Protein AF-A0A820E1X5-F1 (afdb_monomer_lite)

Structure (mmCIF, N/CA/C/O backbone):
data_AF-A0A820E1X5-F1
#
_entry.id   AF-A0A820E1X5-F1
#
loop_
_atom_site.group_PDB
_atom_site.id
_atom_site.type_symbol
_atom_site.label_atom_id
_atom_site.label_alt_id
_atom_site.label_comp_id
_atom_site.label_asym_id
_atom_site.label_entity_id
_atom_site.label_seq_id
_atom_site.pdbx_PDB_ins_code
_atom_site.Cartn_x
_atom_site.Cartn_y
_atom_site.Cartn_z
_atom_site.occupancy
_atom_site.B_iso_or_equiv
_atom_site.auth_seq_id
_atom_site.auth_comp_id
_atom_site.auth_asym_id
_atom_site.auth_atom_id
_atom_site.pdbx_PDB_model_num
ATOM 1 N N . ASP A 1 1 ? -21.414 17.675 -9.274 1.00 64.00 1 ASP A N 1
ATOM 2 C CA . ASP A 1 1 ? -20.420 17.890 -8.210 1.00 64.00 1 ASP A CA 1
ATOM 3 C C . ASP A 1 1 ? -19.296 16.897 -8.466 1.00 64.00 1 ASP A C 1
ATOM 5 O O . ASP A 1 1 ? -19.472 15.717 -8.183 1.00 64.00 1 ASP A O 1
ATOM 9 N N . VAL A 1 2 ? -18.253 17.332 -9.180 1.00 63.25 2 VAL A N 1
ATOM 10 C CA . VAL A 1 2 ? -17.250 16.460 -9.837 1.00 63.25 2 VAL A CA 1
ATOM 11 C C . VAL A 1 2 ? -16.553 15.538 -8.827 1.00 63.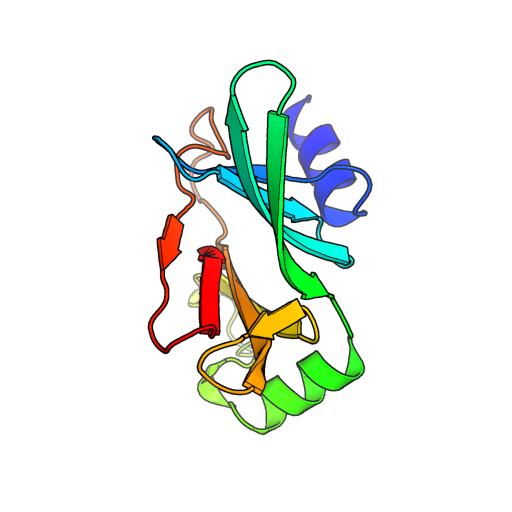25 2 VAL A C 1
ATOM 13 O O . VAL A 1 2 ? -16.331 14.362 -9.104 1.00 63.25 2 VAL A O 1
ATOM 16 N N . ASP A 1 3 ? -16.338 16.025 -7.605 1.00 72.31 3 ASP A N 1
ATOM 17 C CA . ASP A 1 3 ? -15.703 15.259 -6.530 1.00 72.31 3 ASP A CA 1
ATOM 18 C C . ASP A 1 3 ? -16.548 14.057 -6.081 1.00 72.31 3 ASP A C 1
ATOM 20 O O . ASP A 1 3 ? -16.016 12.995 -5.762 1.00 72.31 3 ASP A O 1
ATOM 24 N N . ARG A 1 4 ? -17.884 14.175 -6.089 1.00 79.12 4 ARG A N 1
ATOM 25 C CA . ARG A 1 4 ? -18.771 13.056 -5.722 1.00 79.12 4 ARG A CA 1
ATOM 26 C C . ARG A 1 4 ? -18.763 11.950 -6.771 1.00 79.12 4 ARG A C 1
ATOM 28 O O . ARG A 1 4 ? -18.881 10.780 -6.413 1.00 79.12 4 ARG A O 1
ATOM 35 N N . GLU A 1 5 ? -18.641 12.318 -8.043 1.00 86.31 5 GLU A N 1
ATOM 36 C CA . GLU A 1 5 ? -18.563 11.365 -9.149 1.00 86.31 5 GLU A CA 1
ATOM 37 C C . GLU A 1 5 ? -17.242 10.593 -9.107 1.00 86.31 5 GLU A C 1
ATOM 39 O O . GLU A 1 5 ? -17.268 9.362 -9.090 1.00 86.31 5 GLU A O 1
ATOM 44 N N . PHE A 1 6 ? -16.117 11.300 -8.956 1.00 84.88 6 PHE A N 1
ATOM 45 C CA . PHE A 1 6 ? -14.799 10.690 -8.773 1.00 84.88 6 PHE A CA 1
ATOM 46 C C . PHE A 1 6 ? -14.772 9.741 -7.569 1.00 84.88 6 PHE A C 1
ATOM 48 O O . PHE A 1 6 ? -14.379 8.583 -7.689 1.00 84.88 6 PHE A O 1
ATOM 55 N N . LEU A 1 7 ? -15.255 10.181 -6.400 1.00 85.19 7 LEU A N 1
ATOM 56 C CA . LEU A 1 7 ? -15.303 9.323 -5.211 1.00 85.19 7 LEU A CA 1
ATOM 57 C C . LEU A 1 7 ? -16.179 8.082 -5.438 1.00 85.19 7 LEU A C 1
ATOM 59 O O . LEU A 1 7 ? -15.812 6.984 -5.018 1.00 85.19 7 LEU A O 1
ATOM 63 N N . GLY A 1 8 ? -17.310 8.227 -6.133 1.00 88.75 8 GLY A N 1
ATOM 64 C CA . GLY A 1 8 ? -18.148 7.097 -6.534 1.00 88.75 8 GLY A CA 1
ATOM 65 C C . GLY A 1 8 ? -17.418 6.126 -7.467 1.00 88.75 8 GLY A C 1
ATOM 66 O O . GLY A 1 8 ? -17.476 4.909 -7.269 1.00 88.75 8 GLY A O 1
ATOM 67 N N . ASN A 1 9 ? -16.690 6.644 -8.457 1.00 92.00 9 ASN A N 1
ATOM 68 C CA . ASN A 1 9 ? -15.888 5.846 -9.380 1.00 92.00 9 ASN A CA 1
ATOM 69 C C . ASN A 1 9 ? -14.757 5.119 -8.643 1.00 92.00 9 ASN A C 1
ATOM 71 O O . ASN A 1 9 ? -14.620 3.903 -8.812 1.00 92.00 9 ASN A O 1
ATOM 75 N N . PHE A 1 10 ? -14.040 5.810 -7.756 1.00 91.94 10 PHE A N 1
ATOM 76 C CA . PHE A 1 10 ? -13.002 5.242 -6.904 1.00 91.94 10 PHE A CA 1
ATOM 77 C C . PHE A 1 10 ? -13.534 4.099 -6.037 1.00 91.94 10 PHE A C 1
ATOM 79 O O . PHE A 1 10 ? -13.029 2.987 -6.138 1.00 91.94 10 PHE A O 1
ATOM 86 N N . PHE A 1 11 ? -14.590 4.311 -5.241 1.00 91.56 11 PHE A N 1
ATOM 87 C CA . PHE A 1 11 ? -15.129 3.259 -4.364 1.00 91.56 11 PHE A CA 1
ATOM 88 C C . PHE A 1 11 ? -15.798 2.107 -5.128 1.00 91.56 11 PHE A C 1
ATOM 90 O O . PHE A 1 11 ? -15.870 0.994 -4.610 1.00 91.56 11 PHE A O 1
ATOM 97 N N . SER A 1 12 ? -16.237 2.332 -6.371 1.00 93.44 12 SER A N 1
ATOM 98 C CA . SER A 1 12 ? -16.663 1.253 -7.278 1.00 93.44 12 SER A CA 1
ATOM 99 C C . SER A 1 12 ? -15.494 0.506 -7.941 1.00 93.44 12 SER A C 1
ATOM 101 O O . SER A 1 12 ? -15.707 -0.457 -8.676 1.00 93.44 12 SER A O 1
ATOM 103 N N . GLY A 1 13 ? -14.257 0.961 -7.720 1.00 91.12 13 GLY A N 1
ATOM 104 C CA . GLY A 1 13 ? -13.045 0.442 -8.345 1.00 91.12 13 GLY A CA 1
ATOM 105 C C . GLY A 1 13 ? -12.924 0.771 -9.837 1.00 91.12 13 GLY A C 1
ATOM 106 O O . GLY A 1 13 ? -12.069 0.194 -10.508 1.00 91.12 13 GLY A O 1
ATOM 107 N N . ARG A 1 14 ? -13.780 1.638 -10.394 1.00 93.00 14 ARG A N 1
ATOM 108 C CA . ARG A 1 14 ? -13.713 2.072 -11.803 1.00 93.00 14 ARG A CA 1
ATOM 109 C C . ARG A 1 14 ? -12.548 3.018 -12.058 1.00 93.00 14 ARG A C 1
ATOM 111 O O . ARG A 1 14 ? -11.970 2.967 -13.136 1.00 93.00 14 ARG A O 1
ATOM 118 N N . GLU A 1 15 ? -12.190 3.811 -11.057 1.00 93.31 15 GLU A N 1
ATOM 119 C CA . GLU A 1 15 ? -11.030 4.695 -11.086 1.00 93.31 15 GLU A CA 1
ATOM 120 C C . GLU A 1 15 ? -10.044 4.323 -9.984 1.00 93.31 15 GLU A C 1
ATOM 122 O O . GLU A 1 15 ? -10.418 3.849 -8.906 1.00 93.31 15 GLU A O 1
ATOM 127 N N . CYS A 1 16 ? -8.770 4.541 -10.279 1.00 94.12 16 CYS A N 1
ATOM 128 C CA . CYS A 1 16 ? -7.680 4.387 -9.333 1.00 94.12 16 CYS A CA 1
ATOM 129 C C . CYS A 1 16 ? -7.254 5.772 -8.861 1.00 94.12 16 CYS A C 1
ATOM 131 O O . CYS A 1 16 ? -7.269 6.727 -9.636 1.00 94.12 16 CYS A O 1
ATOM 133 N N . LEU A 1 17 ? -6.889 5.885 -7.587 1.00 91.81 17 LEU A N 1
ATOM 134 C CA . LEU A 1 17 ? -6.374 7.120 -7.018 1.00 91.81 17 LEU A CA 1
ATOM 135 C C . LEU A 1 17 ? -4.841 7.101 -7.113 1.00 91.81 17 LEU A C 1
ATOM 137 O O . LEU A 1 17 ? -4.214 6.318 -6.386 1.00 91.81 17 LEU A O 1
ATOM 141 N N . PRO A 1 18 ? -4.233 7.917 -7.994 1.00 91.25 18 PRO A N 1
ATOM 142 C CA . PRO A 1 18 ? -2.789 8.056 -8.061 1.00 91.25 18 PRO A CA 1
ATOM 143 C C . PRO A 1 18 ? -2.275 8.955 -6.930 1.00 91.25 18 PRO A C 1
ATOM 145 O O . PRO A 1 18 ? -2.952 9.881 -6.482 1.00 91.25 18 PRO A O 1
ATOM 148 N N . GLY A 1 19 ? -1.036 8.721 -6.517 1.00 90.31 19 GLY A N 1
ATOM 149 C CA . GLY A 1 19 ? -0.318 9.539 -5.554 1.00 90.31 19 GLY A CA 1
ATOM 150 C C . GLY A 1 19 ? 1.199 9.411 -5.699 1.00 90.31 19 GLY A C 1
ATOM 151 O O . GLY A 1 19 ? 1.722 8.736 -6.591 1.00 90.31 19 GLY A O 1
ATOM 152 N N . GLY A 1 20 ? 1.913 10.088 -4.804 1.00 85.81 20 GLY A N 1
ATOM 153 C CA . GLY A 1 20 ? 3.372 10.083 -4.748 1.00 85.81 20 GLY A CA 1
ATOM 154 C C . GLY A 1 20 ? 4.021 11.299 -5.403 1.00 85.81 20 GLY A C 1
ATOM 155 O O . GLY A 1 20 ? 3.577 11.834 -6.424 1.00 85.81 20 GLY A O 1
ATOM 156 N N . THR A 1 21 ? 5.125 11.742 -4.811 1.00 79.81 21 THR A N 1
ATOM 157 C CA . THR A 1 21 ? 5.947 12.862 -5.280 1.00 79.81 21 THR A CA 1
ATOM 158 C C . THR A 1 21 ? 7.362 12.367 -5.592 1.00 79.81 21 THR A C 1
ATOM 160 O O . THR A 1 21 ? 7.845 11.411 -4.991 1.00 79.81 21 THR A O 1
ATOM 163 N N . GLY A 1 22 ? 8.028 12.994 -6.565 1.00 84.44 22 GLY A N 1
ATOM 164 C CA . GLY A 1 22 ? 9.364 12.573 -7.003 1.00 84.44 22 GLY A CA 1
ATOM 165 C C . GLY A 1 22 ? 9.364 11.320 -7.887 1.00 84.44 22 GLY A C 1
ATOM 166 O O . GLY A 1 22 ? 8.454 11.140 -8.695 1.00 84.44 22 GLY A O 1
ATOM 167 N N . TRP A 1 23 ? 10.416 10.502 -7.746 1.00 85.44 23 TRP A N 1
ATOM 168 C CA . TRP A 1 23 ? 10.710 9.347 -8.607 1.00 85.44 23 TRP A CA 1
ATOM 169 C C . TRP A 1 23 ? 9.641 8.251 -8.527 1.00 85.44 23 TRP A C 1
ATOM 171 O O . TRP A 1 23 ? 9.137 7.815 -9.557 1.00 85.44 23 TRP A O 1
ATOM 181 N N . TRP A 1 24 ? 9.263 7.823 -7.319 1.00 90.31 24 TRP A N 1
ATOM 182 C CA . TRP A 1 24 ? 8.249 6.784 -7.144 1.00 90.31 24 TRP A CA 1
ATOM 183 C C . TRP A 1 24 ? 6.841 7.373 -7.069 1.00 90.31 24 TRP A C 1
ATOM 185 O O . TRP A 1 24 ? 6.552 8.280 -6.285 1.00 90.31 24 TRP A O 1
ATOM 195 N N . LYS A 1 25 ? 5.951 6.790 -7.863 1.00 93.38 25 LYS A N 1
ATOM 196 C CA . LYS A 1 25 ? 4.505 6.987 -7.843 1.00 93.38 25 LYS A CA 1
ATOM 197 C C . LYS A 1 25 ? 3.831 5.726 -7.335 1.00 93.38 25 LYS A C 1
ATOM 199 O O . LYS A 1 25 ? 4.429 4.650 -7.286 1.00 93.38 25 LYS A O 1
ATOM 204 N N . TYR A 1 26 ? 2.580 5.858 -6.941 1.00 93.94 26 TYR A N 1
ATOM 205 C CA . TYR A 1 26 ? 1.759 4.717 -6.572 1.00 93.94 26 TYR A CA 1
ATOM 206 C C . TYR A 1 26 ? 0.300 4.995 -6.895 1.00 93.94 26 TYR A C 1
ATOM 208 O O . TYR A 1 26 ? -0.127 6.143 -6.970 1.00 93.94 26 TYR A O 1
ATOM 216 N N . GLU A 1 27 ? -0.471 3.936 -7.074 1.00 94.88 27 GLU A N 1
ATOM 217 C CA . GLU A 1 27 ? -1.911 4.013 -7.271 1.00 94.88 27 GLU A CA 1
ATOM 218 C C . GLU A 1 27 ? -2.622 2.944 -6.448 1.00 94.88 27 GLU A C 1
ATOM 220 O O . GLU A 1 27 ? -2.131 1.825 -6.279 1.00 94.88 27 GLU A O 1
ATOM 225 N N . ILE A 1 28 ? -3.793 3.304 -5.928 1.00 95.69 28 ILE A N 1
ATOM 226 C CA . ILE A 1 28 ? -4.729 2.383 -5.286 1.00 95.69 28 ILE A CA 1
ATOM 227 C C . ILE A 1 28 ? -6.014 2.353 -6.104 1.00 95.69 28 ILE A C 1
ATOM 229 O O . ILE A 1 28 ? -6.675 3.371 -6.287 1.00 95.69 28 ILE A O 1
ATOM 233 N N . CYS A 1 29 ? -6.408 1.164 -6.539 1.00 96.62 29 CYS A N 1
ATOM 234 C CA . CYS A 1 29 ? -7.724 0.903 -7.101 1.00 96.62 29 CYS A CA 1
ATOM 235 C C . CYS A 1 29 ? -8.545 0.183 -6.025 1.00 96.62 29 CYS A C 1
ATOM 237 O O . CYS A 1 29 ? -8.249 -0.970 -5.683 1.00 96.62 29 CYS A O 1
ATOM 239 N N . TYR A 1 30 ? -9.550 0.854 -5.452 1.00 96.44 30 TYR A N 1
ATOM 240 C CA . TYR A 1 30 ? -10.315 0.309 -4.327 1.00 96.44 30 TYR A CA 1
ATOM 241 C C . TYR A 1 30 ? -10.921 -1.058 -4.672 1.00 96.44 30 TYR A C 1
ATOM 243 O O . TYR A 1 30 ? -11.565 -1.229 -5.708 1.00 96.44 30 TYR A O 1
ATOM 251 N N . GLY A 1 31 ? -10.696 -2.045 -3.802 1.00 96.69 31 GLY A N 1
ATOM 252 C CA . GLY A 1 31 ? -11.208 -3.403 -3.986 1.00 96.69 31 GLY A CA 1
ATOM 253 C C . GLY A 1 31 ? -10.525 -4.188 -5.110 1.00 96.69 31 GLY A C 1
ATOM 254 O O . GLY A 1 31 ? -11.015 -5.256 -5.470 1.00 96.69 31 GLY A O 1
ATOM 255 N N . LYS A 1 32 ? -9.414 -3.683 -5.666 1.00 98.25 32 LYS A N 1
ATOM 256 C CA . LYS A 1 32 ? -8.672 -4.325 -6.758 1.00 98.25 32 LYS A CA 1
ATOM 257 C C . LYS A 1 32 ? -7.205 -4.540 -6.408 1.00 98.25 32 LYS A C 1
ATOM 259 O O . LYS A 1 32 ? -6.830 -5.664 -6.097 1.00 98.25 32 LYS A O 1
ATOM 264 N N . HIS A 1 33 ? -6.376 -3.500 -6.453 1.00 98.44 33 HIS A N 1
ATOM 265 C CA . HIS A 1 33 ? -4.931 -3.637 -6.266 1.00 98.44 33 HIS A CA 1
ATOM 266 C C . HIS A 1 33 ? -4.254 -2.326 -5.869 1.00 98.44 33 HIS A C 1
ATOM 268 O O . HIS A 1 33 ? -4.828 -1.246 -6.016 1.00 98.44 33 HIS A O 1
ATOM 274 N N . VAL A 1 34 ? -3.009 -2.448 -5.412 1.00 98.50 34 VAL A N 1
ATOM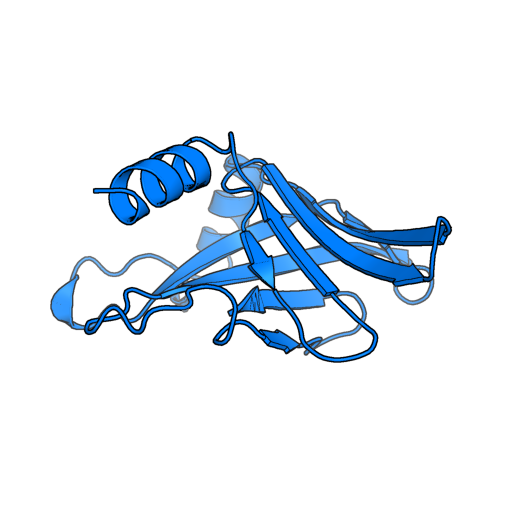 275 C CA . VAL A 1 34 ? -2.078 -1.341 -5.183 1.00 98.50 34 VAL A CA 1
ATOM 276 C C . VAL A 1 34 ? -0.820 -1.578 -6.007 1.00 98.50 34 VAL A C 1
ATOM 278 O O . VAL A 1 34 ? -0.222 -2.653 -5.921 1.00 98.50 34 VAL A O 1
ATOM 281 N N . ILE A 1 35 ? -0.403 -0.570 -6.767 1.00 98.06 35 ILE A N 1
ATOM 282 C CA . ILE A 1 35 ? 0.809 -0.609 -7.592 1.00 98.06 35 ILE A CA 1
ATOM 283 C C . ILE A 1 35 ? 1.724 0.541 -7.179 1.00 98.06 35 ILE A C 1
ATOM 285 O O . ILE A 1 35 ? 1.266 1.664 -6.990 1.00 98.06 35 ILE A O 1
ATOM 289 N N . GLN A 1 36 ? 3.020 0.263 -7.068 1.00 96.75 36 GLN A N 1
ATOM 290 C CA . GLN A 1 36 ? 4.076 1.273 -7.087 1.00 96.75 36 GLN A CA 1
ATOM 291 C C . GLN A 1 36 ? 4.686 1.292 -8.483 1.00 96.75 36 GLN A C 1
ATOM 293 O O . GLN A 1 36 ? 4.897 0.237 -9.075 1.00 96.75 36 GLN A O 1
ATOM 298 N N . PHE A 1 37 ? 4.973 2.469 -9.023 1.00 95.88 37 PHE A N 1
ATOM 299 C CA . PHE A 1 37 ? 5.564 2.575 -10.347 1.00 95.88 37 PHE A CA 1
ATOM 300 C C . PHE A 1 37 ? 6.451 3.806 -10.496 1.00 95.88 37 PHE A C 1
ATOM 302 O O . PHE A 1 37 ? 6.335 4.780 -9.755 1.00 95.88 37 PHE A O 1
ATOM 309 N N . HIS A 1 38 ? 7.341 3.745 -11.474 1.00 94.31 38 HIS A N 1
ATOM 310 C CA . HIS A 1 38 ? 8.084 4.882 -11.992 1.00 94.31 38 HIS A CA 1
ATOM 311 C C . HIS A 1 38 ? 7.852 4.943 -13.500 1.00 94.31 38 HIS A C 1
ATOM 313 O O . HIS A 1 38 ? 7.812 3.901 -14.157 1.00 94.31 38 HIS A O 1
ATOM 319 N N . GLU A 1 39 ? 7.680 6.147 -14.032 1.00 92.94 39 GLU A N 1
ATOM 320 C CA . GLU A 1 39 ? 7.458 6.373 -15.454 1.00 92.94 39 GLU A CA 1
ATOM 321 C C . GLU A 1 39 ? 8.346 7.514 -15.949 1.00 92.94 39 GLU A C 1
ATOM 323 O O . GLU A 1 39 ? 8.331 8.612 -15.390 1.00 92.94 39 GLU A O 1
ATOM 328 N N . GLU A 1 40 ? 9.103 7.237 -17.008 1.00 91.81 40 GLU A N 1
ATOM 329 C CA . GLU A 1 40 ? 9.931 8.202 -17.724 1.00 91.81 40 GLU A CA 1
ATOM 330 C C . GLU A 1 40 ? 9.670 8.045 -19.230 1.00 91.81 40 GLU A C 1
ATOM 332 O O . GLU A 1 40 ? 9.996 7.029 -19.851 1.00 91.81 40 GLU A O 1
ATOM 337 N N . GLY A 1 41 ? 9.018 9.044 -19.830 1.00 88.94 41 GLY A N 1
ATOM 338 C CA . GLY A 1 41 ? 8.601 8.987 -21.231 1.00 88.94 41 GLY A CA 1
ATOM 339 C C . GLY A 1 41 ? 7.596 7.858 -21.487 1.00 88.94 41 GLY A C 1
ATOM 340 O O . GLY A 1 41 ? 6.477 7.905 -20.994 1.00 88.94 41 GLY A O 1
ATOM 341 N N . GLN A 1 42 ? 7.987 6.862 -22.289 1.00 90.25 42 GLN A N 1
ATOM 342 C CA . GLN A 1 42 ? 7.169 5.673 -22.587 1.00 90.25 42 GLN A CA 1
ATOM 343 C C . GLN A 1 42 ? 7.542 4.452 -21.734 1.00 90.25 42 GLN A C 1
ATOM 345 O O . GLN A 1 42 ? 6.940 3.388 -21.875 1.00 90.25 42 GLN A O 1
ATOM 350 N N . HIS A 1 43 ? 8.564 4.564 -20.884 1.00 92.19 43 HIS A N 1
ATOM 351 C CA . HIS A 1 43 ? 9.021 3.458 -20.061 1.00 92.19 43 HIS A CA 1
ATOM 352 C C . HIS A 1 43 ? 8.360 3.518 -18.686 1.00 92.19 43 HIS A C 1
ATOM 354 O O . HIS A 1 43 ? 8.564 4.475 -17.942 1.00 92.19 43 HIS A O 1
ATOM 360 N N . ARG A 1 44 ? 7.599 2.475 -18.333 1.00 93.81 44 ARG A N 1
ATOM 361 C CA . ARG A 1 44 ? 6.971 2.325 -17.017 1.00 93.81 44 ARG A CA 1
ATOM 362 C C . ARG A 1 44 ? 7.456 1.049 -16.339 1.00 93.81 44 ARG A C 1
ATOM 364 O O . ARG A 1 44 ? 7.203 -0.052 -16.824 1.00 93.81 44 ARG A O 1
ATOM 371 N N . ILE A 1 45 ? 8.081 1.198 -15.176 1.00 94.50 45 ILE A N 1
ATOM 372 C CA . ILE A 1 45 ? 8.416 0.087 -14.279 1.00 94.50 45 ILE A CA 1
ATOM 373 C C . ILE A 1 45 ? 7.341 0.044 -13.204 1.00 94.50 45 ILE A C 1
ATOM 375 O O . ILE A 1 45 ? 7.114 1.046 -12.533 1.00 94.50 45 ILE A O 1
ATOM 379 N N . SER A 1 46 ? 6.677 -1.099 -13.041 1.00 96.62 46 SER A N 1
ATOM 380 C CA . SER A 1 46 ? 5.611 -1.276 -12.050 1.00 96.62 46 SER A CA 1
ATOM 381 C C . SER A 1 46 ? 5.893 -2.475 -11.156 1.00 96.62 46 SER A C 1
ATOM 383 O O . SER A 1 46 ? 6.383 -3.496 -11.628 1.00 96.62 46 SER A O 1
ATOM 385 N N . VAL A 1 47 ? 5.551 -2.340 -9.879 1.00 97.75 47 VAL A N 1
ATOM 386 C CA . VAL A 1 47 ? 5.597 -3.392 -8.865 1.00 97.75 47 VAL A CA 1
ATOM 387 C C . VAL A 1 47 ? 4.215 -3.483 -8.226 1.00 97.75 47 VAL A C 1
ATOM 389 O O . VAL A 1 47 ? 3.700 -2.508 -7.671 1.00 97.75 47 VAL A O 1
ATOM 392 N N . LEU A 1 48 ? 3.609 -4.664 -8.279 1.00 98.62 48 LEU A N 1
ATOM 393 C CA . LEU A 1 48 ? 2.353 -4.956 -7.605 1.00 98.62 48 LEU A CA 1
ATOM 394 C C . LEU A 1 48 ? 2.609 -5.140 -6.105 1.00 98.62 48 LEU A C 1
ATOM 396 O O . LEU A 1 48 ? 3.269 -6.091 -5.683 1.00 98.62 48 LEU A O 1
ATOM 400 N N . LEU A 1 49 ? 2.063 -4.245 -5.282 1.00 98.62 49 LEU A N 1
ATOM 401 C CA . LEU A 1 49 ? 2.225 -4.305 -3.825 1.00 98.62 49 LEU A CA 1
ATOM 402 C C . LEU A 1 49 ? 1.184 -5.209 -3.160 1.00 98.62 49 LEU A C 1
ATOM 404 O O . LEU A 1 49 ? 1.433 -5.750 -2.086 1.00 98.62 49 LEU A O 1
ATOM 408 N N . GLY A 1 50 ? 0.025 -5.384 -3.796 1.00 98.75 50 GLY A N 1
ATOM 409 C CA . GLY A 1 50 ? -0.996 -6.319 -3.344 1.00 98.75 50 GLY A CA 1
ATOM 410 C C . GLY A 1 50 ? -2.300 -6.233 -4.134 1.00 98.75 50 GLY A C 1
ATOM 411 O O . GLY A 1 50 ? -2.598 -5.237 -4.790 1.00 98.75 50 GLY A O 1
ATOM 412 N N . ILE A 1 51 ? -3.093 -7.289 -4.015 1.00 98.75 51 ILE A N 1
ATOM 413 C CA . ILE A 1 51 ? -4.414 -7.514 -4.588 1.00 98.75 51 ILE A CA 1
ATOM 414 C C . ILE A 1 51 ? -5.419 -7.612 -3.440 1.00 98.75 51 ILE A C 1
ATOM 416 O O . ILE A 1 51 ? -5.139 -8.160 -2.370 1.00 98.75 51 ILE A O 1
ATOM 420 N N . TRP A 1 52 ? -6.610 -7.070 -3.660 1.00 98.62 52 TRP A N 1
ATOM 421 C CA . TRP A 1 52 ? -7.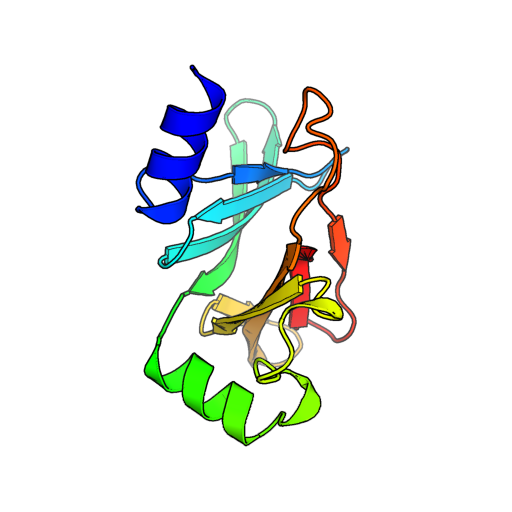706 -7.200 -2.720 1.00 98.62 52 TRP A CA 1
ATOM 422 C C . TRP A 1 52 ? -8.233 -8.632 -2.708 1.00 98.62 52 TRP A C 1
ATOM 424 O O . TRP A 1 52 ? -8.648 -9.176 -3.730 1.00 98.62 52 TRP A O 1
ATOM 434 N N . ASN A 1 53 ? -8.294 -9.219 -1.519 1.00 98.56 53 ASN A N 1
ATOM 435 C CA . ASN A 1 53 ? -9.009 -10.460 -1.289 1.00 98.56 53 ASN A CA 1
ATOM 436 C C . ASN A 1 53 ? -9.747 -10.356 0.046 1.00 98.56 53 ASN A C 1
ATOM 438 O O . ASN A 1 53 ? -9.134 -10.160 1.098 1.00 98.56 53 ASN A O 1
ATOM 442 N N . ARG A 1 54 ? -11.077 -10.483 -0.003 1.00 97.94 54 ARG A N 1
ATOM 443 C CA . ARG A 1 54 ? -11.932 -10.300 1.173 1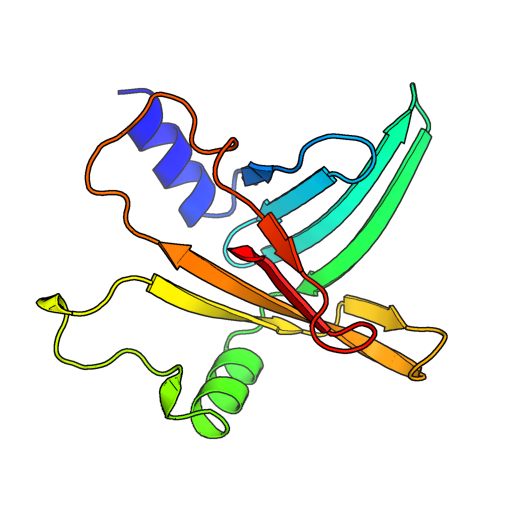.00 97.94 54 ARG A CA 1
ATOM 444 C C . ARG A 1 54 ? -11.586 -11.285 2.288 1.00 97.94 54 ARG A C 1
ATOM 446 O O . ARG A 1 54 ? -11.481 -10.869 3.437 1.00 97.94 54 ARG A O 1
ATOM 453 N N . ASP A 1 55 ? -11.395 -12.556 1.966 1.00 98.44 55 ASP A N 1
ATOM 454 C CA . ASP A 1 55 ? -11.192 -13.598 2.973 1.00 98.44 55 ASP A CA 1
ATOM 455 C C . ASP A 1 55 ? -9.826 -13.452 3.649 1.00 98.44 55 ASP A C 1
ATOM 457 O O . ASP A 1 55 ? -9.744 -13.468 4.878 1.00 98.44 55 ASP A O 1
ATOM 461 N N . LYS A 1 56 ? -8.775 -13.160 2.871 1.00 98.50 56 LYS A N 1
ATOM 462 C CA . LYS A 1 56 ? -7.436 -12.853 3.405 1.00 98.50 56 LYS A CA 1
ATOM 463 C C . LYS A 1 56 ? -7.424 -11.580 4.246 1.00 98.50 56 LYS A C 1
ATOM 465 O O . LYS A 1 56 ? -6.753 -11.524 5.276 1.00 98.50 56 LYS A O 1
ATOM 470 N N . HIS A 1 57 ? -8.194 -10.564 3.858 1.00 98.19 57 HIS A N 1
ATOM 471 C CA . HIS A 1 57 ? -8.350 -9.358 4.665 1.00 98.19 57 HIS A CA 1
ATOM 472 C C . HIS A 1 57 ? -9.025 -9.651 6.015 1.00 98.19 57 HIS A C 1
ATOM 474 O O . HIS A 1 57 ? -8.557 -9.176 7.052 1.00 98.19 57 HIS A O 1
ATOM 480 N N . ILE A 1 58 ? -10.092 -10.457 6.029 1.00 97.38 58 ILE A N 1
ATOM 481 C CA . ILE A 1 58 ? -10.772 -10.866 7.267 1.00 97.38 58 ILE A CA 1
ATOM 482 C C . ILE A 1 58 ? -9.846 -11.709 8.152 1.00 97.38 58 ILE A C 1
ATOM 484 O O . ILE A 1 58 ? -9.776 -11.475 9.361 1.00 97.38 58 ILE A O 1
ATOM 488 N N . GLU A 1 59 ? -9.094 -12.643 7.569 1.00 98.06 59 GLU A N 1
ATOM 489 C CA . GLU A 1 59 ? -8.087 -13.423 8.291 1.00 98.06 59 GLU A CA 1
ATOM 490 C C . GLU A 1 59 ? -7.026 -12.514 8.931 1.00 98.06 59 GLU A C 1
ATOM 492 O O . GLU A 1 59 ? -6.732 -12.633 10.125 1.00 98.06 59 GLU A O 1
ATOM 497 N N . TRP A 1 60 ? -6.501 -11.549 8.172 1.00 97.88 60 TRP A N 1
ATOM 498 C CA . TRP A 1 60 ? -5.546 -10.565 8.673 1.00 97.88 60 TRP A CA 1
ATOM 499 C C . TRP A 1 60 ? -6.123 -9.725 9.817 1.00 97.88 60 TRP A C 1
ATOM 501 O O . TRP A 1 60 ? -5.452 -9.538 10.833 1.00 97.88 60 TRP A O 1
ATOM 511 N N . LEU A 1 61 ? -7.376 -9.270 9.714 1.00 96.44 61 LEU A N 1
ATOM 512 C CA . LEU A 1 61 ? -8.054 -8.544 10.792 1.00 96.44 61 LEU A CA 1
ATOM 513 C C . LEU A 1 61 ? -8.222 -9.394 12.055 1.00 96.44 61 LEU A C 1
ATOM 515 O O . LEU A 1 61 ? -8.097 -8.875 13.163 1.00 96.44 61 LEU A O 1
ATOM 519 N N . ASN A 1 62 ? -8.504 -10.691 11.917 1.00 96.25 62 ASN A N 1
ATOM 520 C CA . ASN A 1 62 ? -8.600 -11.605 13.055 1.00 96.25 62 ASN A CA 1
ATOM 521 C C . ASN A 1 62 ? -7.257 -11.768 13.775 1.00 96.25 62 ASN A C 1
ATOM 523 O O . ASN A 1 62 ? -7.235 -11.761 15.004 1.00 96.25 62 ASN A O 1
ATOM 527 N N . LYS A 1 63 ? -6.150 -11.822 13.026 1.00 97.06 63 LYS A N 1
ATOM 528 C CA . LYS A 1 63 ? -4.783 -11.836 13.577 1.00 97.06 63 LYS A CA 1
ATOM 529 C C . LYS A 1 63 ? -4.343 -10.474 14.130 1.00 97.06 63 LYS A C 1
ATOM 531 O O . LYS A 1 63 ? -3.446 -10.418 14.964 1.00 97.06 63 LYS A O 1
ATOM 536 N N . ASN A 1 64 ? -4.997 -9.384 13.722 1.00 95.19 64 ASN A N 1
ATOM 537 C CA . ASN A 1 64 ? -4.676 -8.014 14.130 1.00 95.19 64 ASN A CA 1
ATOM 538 C C . ASN A 1 64 ? -5.893 -7.284 14.738 1.00 95.19 64 ASN A C 1
ATOM 540 O O . ASN A 1 64 ? -6.386 -6.318 14.149 1.00 95.19 64 ASN A O 1
ATOM 544 N N . PRO A 1 65 ? -6.370 -7.663 15.943 1.00 91.69 65 PRO A N 1
ATOM 545 C CA . PRO A 1 65 ? -7.596 -7.103 16.525 1.00 91.69 65 PRO A CA 1
ATOM 546 C C . PRO A 1 65 ? -7.602 -5.573 16.650 1.00 91.69 65 PRO A C 1
ATOM 548 O O . PRO A 1 65 ? -8.645 -4.951 16.480 1.00 91.69 65 PRO A O 1
ATOM 551 N N . LYS A 1 66 ? -6.434 -4.947 16.865 1.00 89.25 66 LYS A N 1
ATOM 552 C CA . LYS A 1 66 ? -6.280 -3.479 16.945 1.00 89.25 66 LYS A CA 1
ATOM 553 C C . LYS A 1 66 ? -6.589 -2.749 15.628 1.00 89.25 66 LYS A C 1
ATOM 555 O O . LYS A 1 66 ? -6.782 -1.539 15.641 1.00 89.25 66 LYS A O 1
ATOM 560 N N . LYS A 1 67 ? -6.603 -3.460 14.496 1.00 90.50 67 LYS A N 1
ATOM 561 C CA . LYS A 1 67 ? -6.915 -2.923 13.160 1.00 90.50 67 LYS A CA 1
ATOM 562 C C . LYS A 1 67 ? -8.398 -3.053 12.809 1.00 90.50 67 LYS A C 1
ATOM 564 O O . LYS A 1 67 ? -8.844 -2.462 11.824 1.00 90.50 67 LYS A O 1
ATOM 569 N N . LYS A 1 68 ? -9.168 -3.822 13.591 1.00 87.69 68 LYS A N 1
ATOM 570 C CA . LYS A 1 68 ? -10.602 -3.993 13.360 1.00 87.69 68 LYS A CA 1
ATOM 571 C C . LYS A 1 68 ? -11.337 -2.658 13.531 1.00 87.69 68 LYS A C 1
ATOM 573 O O . LYS A 1 68 ? -10.992 -1.877 14.417 1.00 87.69 68 LYS A O 1
ATOM 578 N N . PRO A 1 69 ? -12.372 -2.399 12.712 1.00 78.38 69 PRO A N 1
ATOM 579 C CA . PRO A 1 69 ? -13.347 -1.355 13.001 1.00 78.38 69 PRO A CA 1
ATOM 580 C C . PRO A 1 69 ? -13.833 -1.433 14.459 1.00 78.38 69 PRO A C 1
ATOM 582 O O . PRO A 1 69 ? -14.419 -2.440 14.848 1.00 78.38 69 PRO A O 1
ATOM 585 N N . SER A 1 70 ? -13.613 -0.388 15.262 1.00 72.44 70 SER A N 1
ATOM 586 C CA . SER A 1 70 ? -14.307 -0.238 16.549 1.00 72.44 70 SER A CA 1
ATOM 587 C C . SER A 1 70 ? -15.767 0.151 16.301 1.00 72.44 70 SER A C 1
ATOM 589 O O . SER A 1 70 ? -16.058 0.875 15.346 1.00 72.44 70 SER A O 1
ATOM 591 N N . GLY A 1 71 ? -16.679 -0.301 17.168 1.00 67.50 71 GLY A N 1
ATOM 592 C CA . GLY A 1 71 ? -18.092 0.094 17.127 1.00 67.50 71 GLY A CA 1
ATOM 593 C C . GLY A 1 71 ? -18.317 1.586 17.404 1.00 67.50 71 GLY A C 1
ATOM 594 O O . GLY A 1 71 ? -19.331 2.139 16.985 1.00 67.50 71 GLY A O 1
ATOM 595 N N . ASN A 1 72 ? -17.361 2.265 18.050 1.00 71.62 72 ASN A N 1
ATOM 596 C CA . ASN A 1 72 ? -17.403 3.714 18.221 1.00 71.62 72 ASN A CA 1
ATOM 597 C C . ASN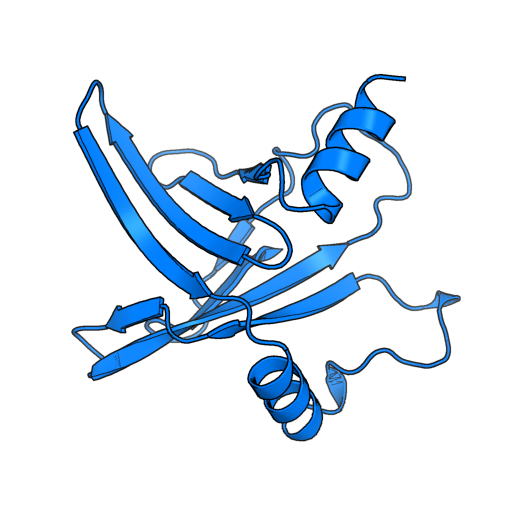 A 1 72 ? -16.790 4.416 16.997 1.00 71.62 72 ASN A C 1
ATOM 599 O O . ASN A 1 72 ? -15.572 4.483 16.827 1.00 71.62 72 ASN A O 1
ATOM 603 N N . THR A 1 73 ? -17.654 4.954 16.140 1.00 67.94 73 THR A N 1
ATOM 604 C CA . THR A 1 73 ? -17.279 5.654 14.905 1.00 67.94 73 THR A CA 1
ATOM 605 C C . THR A 1 73 ? -16.713 7.056 15.138 1.00 67.94 73 THR A C 1
ATOM 607 O O . THR A 1 73 ? -16.057 7.583 14.242 1.00 67.94 73 THR A O 1
ATOM 610 N N . LYS A 1 74 ? -16.916 7.661 16.321 1.00 68.38 74 LYS A N 1
ATOM 611 C CA . LYS A 1 74 ? -16.500 9.047 16.609 1.00 68.38 74 LYS A CA 1
ATOM 612 C C . LYS A 1 74 ? -14.985 9.210 16.749 1.00 68.38 74 LYS A C 1
ATOM 614 O O . LYS A 1 74 ? -14.457 10.251 16.367 1.00 68.38 74 LYS A O 1
ATOM 619 N N . ASP A 1 75 ? -14.292 8.168 17.203 1.00 66.00 75 ASP A N 1
ATOM 620 C CA . ASP A 1 75 ? -12.833 8.177 17.397 1.00 66.00 75 ASP A CA 1
ATOM 621 C C . ASP A 1 75 ? -12.072 7.580 16.201 1.00 66.00 75 ASP A C 1
ATOM 623 O O . ASP A 1 75 ? -10.843 7.472 16.199 1.00 66.00 75 ASP A O 1
ATOM 627 N N . ARG A 1 76 ? -12.798 7.172 15.153 1.00 72.56 76 ARG A N 1
ATOM 628 C CA . ARG A 1 76 ? -12.218 6.465 14.018 1.00 72.56 76 ARG A CA 1
ATOM 629 C C . ARG A 1 76 ? -11.623 7.434 13.002 1.00 72.56 76 ARG A C 1
ATOM 631 O O . ARG A 1 76 ? -12.332 8.029 12.198 1.00 72.56 76 ARG A O 1
ATOM 638 N N . GLN A 1 77 ? -10.297 7.529 12.998 1.00 78.25 77 GLN A N 1
ATOM 639 C CA . GLN A 1 77 ? -9.562 8.394 12.068 1.00 78.25 77 GLN A CA 1
ATOM 640 C C . GLN A 1 77 ? -9.336 7.749 10.691 1.00 78.25 77 GLN A C 1
ATOM 642 O O . GLN A 1 77 ? -9.234 8.456 9.690 1.00 78.25 77 GLN A O 1
ATOM 647 N N . PHE A 1 78 ? -9.266 6.414 10.624 1.00 87.69 78 PHE A N 1
ATOM 648 C CA . PHE A 1 78 ? -9.080 5.668 9.378 1.00 87.69 78 PHE A CA 1
ATOM 649 C C . PHE A 1 78 ? -9.675 4.257 9.421 1.00 87.69 78 PHE A C 1
ATOM 651 O O . PHE A 1 78 ? -9.978 3.704 10.486 1.00 87.69 78 PHE A O 1
ATOM 658 N N . VAL A 1 79 ? -9.816 3.658 8.238 1.00 91.25 79 VAL A N 1
ATOM 659 C CA . VAL A 1 79 ? -10.047 2.221 8.058 1.00 91.25 79 VAL A CA 1
ATOM 660 C C . VAL A 1 79 ? -8.799 1.576 7.456 1.00 91.25 79 VAL A C 1
ATOM 662 O O . VAL A 1 79 ? -8.204 2.139 6.541 1.00 91.25 79 VAL A O 1
ATOM 665 N N . SER A 1 80 ? -8.398 0.416 7.976 1.00 95.44 80 SER A N 1
ATOM 666 C CA . SER A 1 80 ? -7.285 -0.364 7.428 1.00 95.44 80 SER A CA 1
ATOM 667 C C . SER A 1 80 ? -7.819 -1.431 6.480 1.00 95.44 80 SER A C 1
ATOM 669 O O . SER A 1 80 ? -8.667 -2.231 6.872 1.00 95.44 80 SER A O 1
ATOM 671 N N . LEU A 1 81 ? -7.302 -1.455 5.257 1.00 97.44 81 LEU A N 1
ATOM 672 C CA . LEU A 1 81 ? -7.555 -2.475 4.246 1.00 97.44 81 LEU A CA 1
ATOM 673 C C . LEU A 1 81 ? -6.250 -3.207 3.964 1.00 97.44 81 LEU A C 1
ATOM 675 O O . LEU A 1 81 ? -5.207 -2.575 3.843 1.00 97.44 81 LEU A O 1
ATOM 679 N N . TYR A 1 82 ? -6.302 -4.529 3.859 1.00 98.56 82 TYR A N 1
ATOM 680 C CA . TYR A 1 82 ? -5.108 -5.341 3.655 1.00 98.56 82 TYR A CA 1
ATOM 681 C C . TYR A 1 82 ? -5.155 -5.988 2.281 1.00 98.56 82 TYR A C 1
ATOM 683 O O . TYR A 1 82 ? -6.107 -6.701 1.967 1.00 98.56 82 TYR A O 1
ATOM 691 N N . TYR A 1 83 ? -4.141 -5.692 1.476 1.00 98.81 83 TYR A N 1
ATOM 692 C CA . TYR A 1 83 ? -3.955 -6.221 0.134 1.00 98.81 83 TYR A CA 1
ATOM 693 C C . TYR A 1 83 ? -2.757 -7.170 0.164 1.00 98.81 83 TYR A C 1
ATOM 695 O O . TYR A 1 83 ? -1.712 -6.849 0.735 1.00 98.81 83 TYR A O 1
ATOM 703 N N . THR A 1 84 ? -2.917 -8.347 -0.435 1.00 98.69 84 THR A N 1
ATOM 704 C CA . THR A 1 84 ? -1.947 -9.451 -0.376 1.00 98.69 84 THR A CA 1
ATOM 705 C C . THR A 1 84 ? -1.543 -9.915 -1.761 1.00 98.69 84 THR A C 1
ATOM 707 O O . THR A 1 84 ? -2.071 -9.448 -2.755 1.00 98.69 84 THR A O 1
ATOM 710 N N . ASP A 1 85 ? -0.643 -10.888 -1.843 1.00 98.56 85 ASP A N 1
ATOM 711 C CA . ASP A 1 85 ? -0.310 -11.559 -3.101 1.00 98.56 85 ASP A CA 1
ATOM 712 C C . ASP A 1 85 ? 0.243 -10.636 -4.192 1.00 98.56 85 ASP A C 1
ATOM 714 O O . ASP A 1 85 ? 0.016 -10.867 -5.380 1.00 98.56 85 ASP A O 1
ATOM 718 N N . GLY A 1 86 ? 0.996 -9.610 -3.793 1.00 98.69 86 GLY A N 1
ATOM 719 C CA . GLY A 1 86 ? 1.764 -8.807 -4.731 1.00 98.69 86 GLY A CA 1
ATOM 720 C C . GLY A 1 86 ? 2.890 -9.595 -5.408 1.00 98.69 86 GLY A C 1
ATOM 721 O O . GLY A 1 86 ? 3.025 -10.821 -5.265 1.00 98.69 86 GLY A O 1
ATOM 722 N N . ASP A 1 87 ? 3.735 -8.863 -6.127 1.00 98.69 87 ASP A N 1
ATOM 723 C CA . ASP A 1 87 ? 4.892 -9.427 -6.810 1.00 98.69 87 ASP A CA 1
ATOM 724 C C . ASP A 1 87 ? 5.841 -10.103 -5.824 1.00 98.69 87 ASP A C 1
ATOM 726 O O . ASP A 1 87 ? 6.014 -9.666 -4.678 1.00 98.69 87 ASP A O 1
ATOM 730 N N . MET A 1 88 ? 6.489 -11.170 -6.290 1.00 98.44 88 MET A N 1
ATOM 731 C CA . MET A 1 88 ? 7.453 -11.923 -5.498 1.00 98.44 88 MET A CA 1
ATOM 732 C C . MET A 1 88 ? 8.633 -11.028 -5.113 1.00 98.44 88 MET A C 1
ATOM 734 O O . MET A 1 88 ? 9.278 -10.410 -5.961 1.00 98.44 88 MET A O 1
ATOM 738 N N . CYS A 1 89 ? 8.913 -10.938 -3.820 1.00 97.81 89 CYS A N 1
ATOM 739 C CA . CYS A 1 89 ? 10.058 -10.214 -3.305 1.00 97.81 89 CYS A CA 1
ATOM 740 C C . CYS A 1 89 ? 11.306 -11.089 -3.399 1.00 97.81 89 CYS A C 1
ATOM 742 O O . CYS A 1 89 ? 11.356 -12.187 -2.845 1.00 97.81 89 CYS A O 1
ATOM 744 N N . GLU A 1 90 ? 12.341 -10.604 -4.077 1.00 97.00 90 GLU A N 1
ATOM 745 C CA . GLU A 1 90 ? 13.571 -11.375 -4.265 1.00 97.00 90 GLU A CA 1
ATOM 746 C C . GLU A 1 90 ? 14.362 -11.564 -2.969 1.00 97.00 90 GLU A C 1
ATOM 748 O O . GLU A 1 90 ? 15.045 -12.579 -2.830 1.00 97.00 90 GLU A O 1
ATOM 753 N N . LEU A 1 91 ? 14.247 -10.620 -2.030 1.00 97.31 91 LEU A N 1
ATOM 754 C CA . LEU A 1 91 ? 14.984 -10.618 -0.767 1.00 97.31 91 LEU A CA 1
ATOM 755 C C . LEU A 1 91 ? 14.353 -11.558 0.262 1.00 97.31 91 LEU A C 1
ATOM 757 O O . LEU A 1 91 ? 15.038 -12.394 0.841 1.00 97.31 91 LEU A O 1
ATOM 761 N N . THR A 1 92 ? 13.041 -11.450 0.471 1.00 97.62 92 THR A N 1
ATOM 762 C CA . THR A 1 92 ? 12.324 -12.257 1.471 1.00 97.62 92 THR A CA 1
ATOM 763 C C . THR A 1 92 ? 11.824 -13.587 0.917 1.00 97.62 92 THR A C 1
ATOM 765 O O . THR A 1 92 ? 11.430 -14.457 1.687 1.00 97.62 92 THR A O 1
ATOM 768 N N . LYS A 1 93 ? 11.794 -13.743 -0.415 1.00 97.88 93 LYS A N 1
ATOM 769 C CA . LYS A 1 93 ? 11.135 -14.858 -1.113 1.00 97.88 93 LYS A CA 1
ATOM 770 C C . LYS A 1 93 ? 9.659 -15.021 -0.718 1.00 97.88 93 LYS A C 1
ATOM 772 O O . LYS A 1 93 ? 9.115 -16.121 -0.764 1.00 97.88 93 LYS A O 1
ATOM 777 N N . THR A 1 94 ? 8.998 -13.925 -0.353 1.00 97.81 94 THR A N 1
ATOM 778 C CA . THR A 1 94 ? 7.557 -13.873 -0.074 1.00 97.81 94 THR A CA 1
ATOM 779 C C . THR A 1 94 ? 6.866 -12.893 -1.015 1.00 97.81 94 THR A C 1
ATOM 781 O O . THR A 1 94 ? 7.505 -12.048 -1.641 1.00 97.81 94 THR A O 1
ATOM 784 N N . ARG A 1 95 ? 5.542 -13.006 -1.149 1.00 98.56 95 ARG A N 1
ATOM 785 C CA . ARG A 1 95 ? 4.755 -12.031 -1.915 1.00 98.56 95 ARG A CA 1
ATOM 786 C C . ARG A 1 95 ? 4.654 -10.720 -1.145 1.00 98.56 95 ARG A C 1
ATOM 788 O O . ARG A 1 95 ? 4.455 -10.743 0.069 1.00 98.56 95 ARG A O 1
ATOM 795 N N . ARG A 1 96 ? 4.750 -9.600 -1.863 1.00 98.75 96 ARG A N 1
ATOM 796 C CA . ARG A 1 96 ? 4.528 -8.264 -1.298 1.00 98.75 96 ARG A CA 1
ATOM 797 C C . ARG A 1 96 ? 3.116 -8.123 -0.732 1.00 98.75 96 ARG A C 1
ATOM 799 O O . ARG A 1 96 ? 2.172 -8.758 -1.214 1.00 98.75 96 ARG A O 1
ATOM 806 N N . VAL A 1 97 ? 3.000 -7.301 0.306 1.00 98.81 97 VAL A N 1
ATOM 807 C CA . VAL A 1 97 ? 1.737 -6.999 0.991 1.00 98.81 97 VAL A CA 1
ATOM 808 C C . VAL A 1 97 ? 1.662 -5.518 1.339 1.00 98.81 97 VAL A C 1
ATOM 810 O O . VAL A 1 97 ? 2.685 -4.891 1.607 1.00 98.81 97 VAL A O 1
ATOM 813 N N . VAL A 1 98 ? 0.455 -4.954 1.395 1.00 98.75 98 VAL A N 1
ATOM 814 C CA . VAL A 1 98 ? 0.262 -3.550 1.784 1.00 98.75 98 VAL A CA 1
ATOM 815 C C . VAL A 1 98 ? -0.975 -3.348 2.656 1.00 98.75 98 VAL A C 1
ATOM 817 O O . VAL A 1 98 ? -2.070 -3.827 2.353 1.00 98.75 98 VAL A O 1
ATOM 820 N N . GLU A 1 99 ? -0.803 -2.604 3.749 1.00 98.31 99 GLU A N 1
ATOM 821 C CA . GLU A 1 99 ? -1.904 -2.017 4.515 1.00 98.31 99 GLU A CA 1
ATOM 822 C C . GLU A 1 99 ? -2.239 -0.633 3.944 1.00 98.31 99 GLU A C 1
ATOM 824 O O . GLU A 1 99 ? -1.433 0.290 4.022 1.00 98.31 99 GLU A O 1
ATOM 829 N N . VAL A 1 100 ? -3.454 -0.462 3.431 1.00 97.31 100 VAL A N 1
ATOM 830 C CA . VAL A 1 100 ? -3.994 0.831 2.998 1.00 97.31 100 VAL A CA 1
ATOM 831 C C . VAL A 1 100 ? -4.831 1.435 4.123 1.00 97.31 100 VAL A C 1
ATOM 833 O O . VAL A 1 100 ? -5.781 0.812 4.599 1.00 97.31 100 VAL A O 1
ATOM 836 N N . LYS A 1 101 ? -4.515 2.661 4.542 1.00 94.69 101 LYS A N 1
ATOM 837 C CA . LYS A 1 101 ? -5.239 3.418 5.571 1.00 94.69 101 LYS A CA 1
ATOM 838 C C . LYS A 1 101 ? -6.077 4.515 4.923 1.00 94.69 101 LYS A C 1
ATOM 840 O O . LYS A 1 101 ? -5.585 5.606 4.675 1.00 94.69 101 LYS A O 1
ATOM 845 N N . LEU A 1 102 ? -7.366 4.260 4.705 1.00 89.94 102 LEU A N 1
ATOM 846 C CA . LEU A 1 102 ? -8.271 5.287 4.178 1.00 89.94 102 LEU A CA 1
ATOM 847 C C . LEU A 1 102 ? -8.752 6.196 5.314 1.00 89.94 102 LEU A C 1
ATOM 849 O O . LEU A 1 102 ? -9.396 5.727 6.257 1.00 89.94 102 LEU A O 1
ATOM 853 N N . ARG A 1 103 ? -8.438 7.491 5.224 1.00 85.25 103 ARG A N 1
ATOM 854 C CA . ARG A 1 103 ? -8.797 8.532 6.200 1.00 85.25 103 ARG A CA 1
ATOM 855 C C . ARG A 1 103 ? -9.962 9.374 5.698 1.00 85.25 103 ARG A C 1
ATOM 857 O O . ARG A 1 103 ? -10.017 9.727 4.526 1.00 85.25 103 ARG A O 1
ATOM 864 N N . CYS A 1 104 ? -10.867 9.742 6.602 1.00 75.81 104 CYS A N 1
ATOM 865 C CA . CYS A 1 104 ? -11.880 10.754 6.310 1.00 75.81 104 CYS A CA 1
ATOM 866 C C . CYS A 1 104 ? -11.285 12.143 6.572 1.00 75.81 104 CYS A C 1
ATOM 868 O O . CYS A 1 104 ? -10.908 12.453 7.705 1.00 75.81 104 CYS A O 1
ATOM 870 N N . GLN A 1 105 ? -11.197 12.984 5.543 1.00 72.31 105 GLN A N 1
ATOM 871 C CA . GLN A 1 105 ? -10.722 14.358 5.689 1.00 72.31 105 GLN A CA 1
ATOM 872 C C . GLN A 1 105 ? -11.910 15.283 5.985 1.00 72.31 105 GLN A C 1
ATOM 874 O O . GLN A 1 105 ? -12.849 15.377 5.202 1.00 72.31 105 GLN A O 1
ATOM 879 N N . LYS A 1 106 ? -11.880 15.979 7.130 1.00 66.00 106 LYS A N 1
ATOM 880 C CA . LYS A 1 106 ? -12.979 16.866 7.570 1.00 66.00 106 LYS A CA 1
ATOM 881 C C . LYS A 1 106 ? -13.105 18.155 6.743 1.00 66.00 106 LYS A C 1
ATOM 883 O O . LYS A 1 106 ? -14.144 18.803 6.798 1.00 66.00 106 LYS A O 1
ATOM 888 N N . LYS A 1 107 ? -12.055 18.543 6.015 1.00 61.53 107 LYS A N 1
ATOM 889 C CA . LYS A 1 107 ? -12.039 19.677 5.081 1.00 61.53 107 LYS A CA 1
ATOM 890 C C . LYS A 1 107 ? -11.538 19.173 3.734 1.00 61.53 107 LYS A C 1
ATOM 892 O O . LYS A 1 107 ? -10.429 18.653 3.670 1.00 61.53 107 LYS A O 1
ATOM 897 N N . MET A 1 108 ? -12.355 19.299 2.694 1.00 56.34 108 MET A N 1
ATOM 898 C CA . MET A 1 108 ? -11.942 19.008 1.322 1.00 56.34 108 MET A CA 1
ATOM 899 C C . MET A 1 108 ? -10.996 20.118 0.856 1.00 56.34 108 MET A C 1
ATOM 901 O O . MET A 1 108 ? -11.439 21.129 0.318 1.00 56.34 108 MET A O 1
ATOM 905 N N . ASP A 1 109 ? -9.698 19.967 1.110 1.00 54.81 109 ASP A N 1
ATOM 906 C CA . ASP A 1 109 ? -8.714 20.720 0.338 1.00 54.81 109 ASP A CA 1
ATOM 907 C C . ASP A 1 109 ? -8.663 20.123 -1.074 1.00 54.81 109 ASP A C 1
ATOM 909 O O . ASP A 1 109 ? -8.794 18.914 -1.254 1.00 54.81 109 ASP A O 1
ATOM 913 N N . LYS A 1 110 ? -8.514 20.988 -2.080 1.00 54.56 110 LYS A N 1
ATOM 914 C CA . LYS A 1 110 ? -8.804 20.738 -3.506 1.00 54.56 110 LYS A CA 1
ATOM 915 C C . LYS A 1 110 ? -7.961 19.645 -4.203 1.00 54.56 110 LYS A C 1
ATOM 917 O O . LYS A 1 110 ? -8.042 19.519 -5.418 1.00 54.56 110 LYS A O 1
ATOM 922 N N . SER A 1 111 ? -7.139 18.873 -3.487 1.00 58.53 111 SER A N 1
ATOM 923 C CA . SER A 1 111 ? -6.317 17.797 -4.059 1.00 58.53 111 SER A CA 1
ATOM 924 C C . SER A 1 111 ? -6.269 16.571 -3.144 1.00 58.53 111 SER A C 1
ATOM 926 O O . SER A 1 111 ? -5.548 16.550 -2.147 1.00 58.53 111 SER A O 1
ATOM 928 N N . HIS A 1 112 ? -6.997 15.518 -3.524 1.00 60.88 112 HIS A N 1
ATOM 929 C CA . HIS A 1 112 ? -6.990 14.217 -2.841 1.00 60.88 112 HIS A CA 1
ATOM 930 C C . HIS A 1 112 ? -5.653 13.458 -2.973 1.00 60.88 112 HIS A C 1
ATOM 932 O O . HIS A 1 112 ? -5.358 12.592 -2.155 1.00 60.88 112 HIS A O 1
ATOM 938 N N . ALA A 1 113 ? -4.837 13.781 -3.983 1.00 59.22 113 ALA A N 1
ATOM 939 C CA . ALA A 1 113 ? -3.600 13.062 -4.301 1.00 59.22 113 ALA A CA 1
ATOM 940 C C . ALA A 1 113 ? -2.374 13.547 -3.499 1.00 59.22 113 ALA A C 1
ATOM 942 O O . ALA A 1 113 ? -1.399 12.814 -3.344 1.00 59.22 113 ALA A O 1
ATOM 943 N N . THR A 1 114 ? -2.396 14.781 -2.978 1.00 57.16 114 THR A N 1
ATOM 944 C CA . THR A 1 114 ? -1.219 15.418 -2.351 1.00 57.16 114 THR A CA 1
ATOM 945 C C . THR A 1 114 ? -0.936 14.919 -0.927 1.00 57.16 114 THR A C 1
ATOM 947 O O . THR A 1 114 ? 0.176 15.093 -0.437 1.00 57.16 114 THR A O 1
ATOM 950 N N . SER A 1 115 ? -1.898 14.279 -0.255 1.00 74.94 115 SER A N 1
ATOM 951 C CA . SER A 1 115 ? -1.736 13.810 1.130 1.00 74.94 115 SER A CA 1
ATOM 952 C C . SER A 1 115 ? -1.275 12.360 1.265 1.00 74.94 115 SER A C 1
ATOM 954 O O . SER A 1 115 ? -1.099 11.900 2.393 1.00 74.94 115 SER A O 1
ATOM 956 N N . MET A 1 116 ? -1.138 11.627 0.158 1.00 86.81 116 MET A N 1
ATOM 957 C CA . MET A 1 116 ? -0.798 10.212 0.228 1.00 86.81 116 MET A CA 1
ATOM 958 C C . MET A 1 116 ? 0.686 10.008 0.543 1.00 86.81 116 MET A C 1
ATOM 960 O O . MET A 1 116 ? 1.544 10.800 0.140 1.00 86.81 116 MET A O 1
ATOM 964 N N . TYR A 1 117 ? 1.006 8.914 1.227 1.00 90.56 117 TYR A N 1
ATOM 965 C CA . TYR A 1 117 ? 2.383 8.477 1.441 1.00 90.56 117 TYR A CA 1
ATOM 966 C C . TYR A 1 117 ? 2.495 6.953 1.462 1.00 90.56 117 TYR A C 1
ATOM 968 O O . TYR A 1 117 ? 1.568 6.252 1.862 1.00 90.56 117 TYR A O 1
ATOM 976 N N . LEU A 1 118 ? 3.666 6.447 1.072 1.00 94.44 118 LEU A N 1
ATOM 977 C CA . LEU A 1 118 ? 4.006 5.029 1.106 1.00 94.44 118 LEU A CA 1
ATOM 978 C C . LEU A 1 118 ? 5.272 4.843 1.943 1.00 94.44 118 LEU A C 1
ATOM 980 O O . LEU A 1 118 ? 6.285 5.489 1.683 1.00 94.44 118 LEU A O 1
ATOM 984 N N . VAL A 1 119 ? 5.211 3.963 2.939 1.00 95.94 119 VAL A N 1
ATOM 985 C CA . VAL A 1 119 ? 6.370 3.570 3.750 1.00 95.94 119 VAL A CA 1
ATOM 986 C C . VAL A 1 119 ? 6.515 2.056 3.764 1.00 95.94 119 VAL A C 1
ATOM 988 O O . VAL A 1 119 ? 5.520 1.336 3.708 1.00 95.94 119 VAL A O 1
ATOM 991 N N . GLU A 1 120 ? 7.751 1.583 3.870 1.00 97.12 120 GLU A N 1
ATOM 992 C CA . GLU A 1 120 ? 8.116 0.166 3.932 1.00 97.12 120 GLU A CA 1
ATOM 993 C C . GLU A 1 120 ? 8.670 -0.140 5.335 1.00 97.12 120 GLU A C 1
ATOM 995 O O . GLU A 1 120 ? 9.875 -0.039 5.556 1.00 97.12 120 GLU A O 1
ATOM 1000 N N . PRO A 1 121 ? 7.806 -0.395 6.340 1.00 97.44 121 PRO A N 1
ATOM 1001 C CA . PRO A 1 121 ? 8.256 -0.681 7.706 1.00 97.44 121 PRO A CA 1
ATOM 1002 C C . PRO A 1 121 ? 9.065 -1.979 7.827 1.00 97.44 121 PRO A C 1
ATOM 1004 O O . PRO A 1 121 ? 9.883 -2.099 8.734 1.00 97.44 121 PRO A O 1
ATOM 1007 N N . GLU A 1 122 ? 8.830 -2.941 6.936 1.00 97.50 122 GLU A N 1
ATOM 1008 C CA . GLU A 1 122 ? 9.587 -4.186 6.821 1.00 97.50 122 GLU A CA 1
ATOM 1009 C C . GLU A 1 122 ? 9.803 -4.475 5.335 1.00 97.50 122 GLU A C 1
ATOM 1011 O O . GLU A 1 122 ? 8.963 -4.112 4.512 1.00 97.50 122 GLU A O 1
ATOM 1016 N N . THR A 1 123 ? 10.892 -5.159 4.985 1.00 97.81 123 THR A N 1
ATOM 1017 C CA . THR A 1 123 ? 11.216 -5.482 3.589 1.00 97.81 123 THR A CA 1
ATOM 1018 C C . THR A 1 123 ? 10.028 -6.136 2.877 1.00 97.81 123 THR A C 1
ATOM 1020 O O . THR A 1 123 ? 9.545 -7.190 3.292 1.00 97.81 123 THR A O 1
ATOM 1023 N N . CYS A 1 124 ? 9.580 -5.528 1.778 1.00 97.88 124 CYS A N 1
ATOM 1024 C CA . CYS A 1 124 ? 8.458 -5.949 0.943 1.00 97.88 124 CYS A CA 1
ATOM 1025 C C . CYS A 1 124 ? 7.072 -5.941 1.625 1.00 97.88 124 CYS A C 1
ATOM 1027 O O . CYS A 1 124 ? 6.119 -6.532 1.107 1.00 97.88 124 CYS A O 1
ATOM 1029 N N . SER A 1 125 ? 6.944 -5.236 2.750 1.00 98.38 125 SER A N 1
ATOM 1030 C CA . SER A 1 125 ? 5.697 -4.986 3.473 1.00 98.38 125 SER A CA 1
ATOM 1031 C C . SER A 1 125 ? 5.472 -3.484 3.582 1.00 98.38 125 SER A C 1
ATOM 1033 O O . SER A 1 125 ? 6.309 -2.760 4.118 1.00 98.38 125 SER A O 1
ATOM 1035 N N . TYR A 1 126 ? 4.340 -3.001 3.075 1.00 98.38 126 TYR A N 1
ATOM 1036 C CA . TYR A 1 126 ? 4.110 -1.571 2.888 1.00 98.38 126 TYR A CA 1
ATOM 1037 C C . TYR A 1 126 ? 2.921 -1.050 3.697 1.00 98.38 126 TYR A C 1
ATOM 1039 O O . TYR A 1 126 ? 1.968 -1.769 4.007 1.00 98.38 126 TYR A O 1
ATOM 1047 N N . VAL A 1 127 ? 2.937 0.250 3.979 1.00 97.81 127 VAL A N 1
ATOM 1048 C CA . VAL A 1 127 ? 1.783 1.000 4.476 1.00 97.81 127 VAL A CA 1
ATOM 1049 C C . VAL A 1 127 ? 1.549 2.195 3.561 1.00 97.81 127 VAL A C 1
ATOM 1051 O O . VAL A 1 127 ? 2.410 3.067 3.458 1.00 97.81 127 VAL A O 1
ATOM 1054 N N . LEU A 1 128 ? 0.373 2.234 2.935 1.00 96.06 128 LEU A N 1
ATOM 1055 C CA . LEU A 1 128 ? -0.126 3.361 2.148 1.00 96.06 128 LEU A CA 1
ATOM 1056 C C . LEU A 1 128 ? -1.147 4.132 2.994 1.00 96.06 128 LEU A C 1
ATOM 1058 O O . LEU A 1 128 ? -2.088 3.523 3.507 1.00 96.06 128 LEU A O 1
ATOM 1062 N N . GLY A 1 129 ? -0.984 5.441 3.174 1.00 90.94 129 GLY A N 1
ATOM 1063 C CA . GLY A 1 129 ? -1.875 6.249 4.020 1.00 90.94 129 GLY A CA 1
ATOM 1064 C C . GLY A 1 129 ? -2.075 7.669 3.545 1.00 90.94 129 GLY A C 1
ATOM 1065 O O . GLY A 1 129 ? -1.451 8.036 2.527 1.00 90.94 129 GLY A O 1
#

InterPro domains: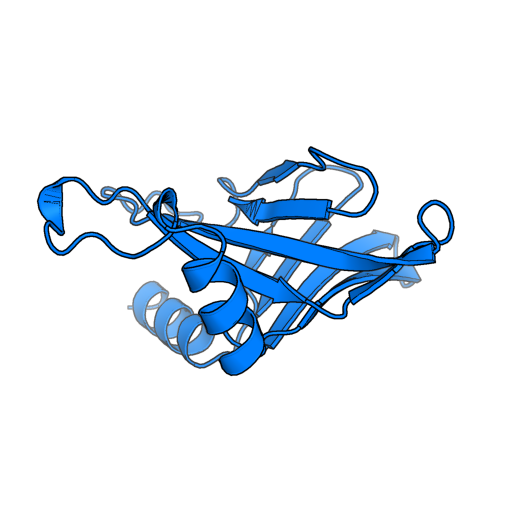
  IPR009011 Mannose-6-phosphate receptor binding domain superfamily [G3DSA:2.70.130.10] (12-129)
  IPR009011 Mannose-6-phosphate receptor binding domain superfamily [SSF50911] (45-127)
  IPR012913 Protein OS9-like domain [PF07915] (15-89)
  IPR044865 MRH domain [PS51914] (14-129)
  IPR045149 Protein OS-9-like [PTHR15414] (14-128)

pLDDT: mean 89.25, std 12.06, range [54.56, 98.81]

Radius of gyration: 15.26 Å; chains: 1; bounding box: 35×36×41 Å

Secondary structure (DSSP, 8-state):
-HHHHHHHHHHTTSSEEEE--SS-EEEEETTTEEEEEEEETTEEEEEEEEEE-HHHHHHHHHH-GGGSPPS--TT--EEEEEEEE-SBPTTTSSB-EEEEEEEPPSS--S-TTTT--EEEEETTEEEE-

Foldseek 3Di:
DVVVVVVVCQCVLVDWQKADDDQWIWIHRHQAFIKIWGDDDPDIDIWTQFTADPVVQVVVCVVPVVQDDDPPPPPDQWHWGKGWQIDQQPPVRGHHIEIETHGDDPDPDPDPHHPWDWDPPDRRYIYID

Sequence (129 aa):
DVDREFLGNFFSGRECLPGGTGWWKYEICYGKHVIQFHEEGQHRISVLLGIWNRDKHIEWLNKNPKKKPSGNTKDRQFVSLYYTDGDMCELTKTRRVVEVKLRCQKKMDKSHATSMYLVEPETCSYVLG

Organism: NCBI:txid392033